Protein AF-0000000078226184 (afdb_homodimer)

pLDDT: mean 89.78, std 10.48, range [44.12, 97.38]

Radius of gyration: 15.41 Å; Cα contacts (8 Å, |Δi|>4): 129; chains: 2; bounding box: 20×52×30 Å

Sequence (132 aa):
MVECKETAQKGQLGDSISVGCDQVPNELQRKACRLTLDDNFNLFFQNFLQQPGTSVEDFCKDMGYCMVECKETAQKGQLGDSISVGCDQVPNELQRKACRLTLDDNFNLFFQNFLQQPGTSVEDFCKDMGYC

Organism: Teladorsagia circumcincta (NCBI:txid45464)

Secondary structure (DSSP, 8-state):
-HHHHHHHHHHHHHHHHHHHHTT-SSHHHHHHHHHHHHHHHHHHHHHHTTSTT-SHHHHHHHHT--/-HHHHHHHHHHHHHHHHHHHHTT-SSHHHHHHHHHHHHHHHHHHHHHHTTSTT-SHHHHHHHHT--

Solvent-accessible surface area (backbone atoms only — not comparable to full-atom values): 7007 Å² total; per-residue (Å²): 116,68,64,59,50,50,52,51,51,48,47,53,54,49,56,26,36,47,53,5,24,68,61,43,86,49,66,63,48,21,51,30,42,45,49,40,46,65,74,43,38,67,63,50,51,54,53,32,40,70,31,78,74,29,32,74,66,45,43,31,48,75,70,61,78,94,116,68,64,58,51,50,51,53,51,49,49,54,53,50,55,26,35,48,54,5,26,68,62,43,86,48,66,62,47,22,53,29,41,45,50,39,46,66,76,43,38,68,62,49,50,55,53,31,39,70,32,78,74,29,33,75,66,47,44,30,49,76,71,61,78,95

Foldseek 3Di:
DLVVLVVVLLVVVLVVVLVVLVPDPDPVSSVVVNVVCVVCVVVVLVVQCPDPQNPSVSSCVVVVVD/DLVVLVVVLLVVVLVVVLVVLVPDPDPVSSVVVNVVCVVCVVVVLVVQCPDPQNPSVSSCVVVVVD

Structure (mmCIF, N/CA/C/O backbone):
data_AF-0000000078226184-model_v1
#
loop_
_entity.id
_entity.type
_entity.pdbx_description
1 polymer 'Saposin B-type domain-containing protein'
#
loop_
_atom_site.group_PDB
_atom_site.id
_atom_site.type_symbol
_atom_site.label_atom_id
_atom_site.label_alt_id
_atom_site.label_comp_id
_atom_site.label_asym_id
_atom_site.label_entity_id
_atom_site.label_seq_id
_atom_site.pdbx_PDB_ins_code
_atom_site.Cartn_x
_atom_site.Cartn_y
_atom_site.Cartn_z
_atom_site.occupancy
_atom_site.B_iso_or_equiv
_atom_site.auth_seq_id
_atom_site.auth_comp_id
_atom_site.auth_asym_id
_atom_site.auth_atom_id
_atom_site.pdbx_PDB_model_num
ATOM 1 N N . MET A 1 1 ? -2.316 -27.531 3.145 1 44.72 1 MET A N 1
ATOM 2 C CA . MET A 1 1 ? -1.197 -27.062 2.336 1 44.72 1 MET A CA 1
ATOM 3 C C . MET A 1 1 ? -1.502 -25.688 1.739 1 44.72 1 MET A C 1
ATOM 5 O O . MET A 1 1 ? -0.586 -24.938 1.402 1 44.72 1 MET A O 1
ATOM 9 N N . VAL A 1 2 ? -2.863 -25.375 1.517 1 55.56 2 VAL A N 1
ATOM 10 C CA . VAL A 1 2 ? -3.396 -24.156 0.933 1 55.56 2 VAL A CA 1
ATOM 11 C C . VAL A 1 2 ? -3.074 -22.969 1.84 1 55.56 2 VAL A C 1
ATOM 13 O O . VAL A 1 2 ? -2.688 -21.891 1.361 1 55.56 2 VAL A O 1
ATOM 16 N N . GLU A 1 3 ? -3.098 -23.234 3.068 1 59.38 3 GLU A N 1
ATOM 17 C CA . GLU A 1 3 ? -2.92 -22.188 4.055 1 59.38 3 GLU A CA 1
ATOM 18 C C . GLU A 1 3 ? -1.489 -21.641 4.039 1 59.38 3 GLU A C 1
ATOM 20 O O . GLU A 1 3 ? -1.271 -20.438 4.109 1 59.38 3 GLU A O 1
ATOM 25 N N . CYS A 1 4 ? -0.627 -22.547 3.879 1 60.81 4 CYS A N 1
ATOM 26 C CA . CYS A 1 4 ? 0.785 -22.188 3.85 1 60.81 4 CYS A CA 1
ATOM 27 C C . CYS A 1 4 ? 1.102 -21.328 2.623 1 60.81 4 CYS A C 1
ATOM 29 O O . CYS A 1 4 ? 1.833 -20.344 2.719 1 60.81 4 CYS A O 1
ATOM 31 N N . LYS A 1 5 ? 0.388 -21.609 1.664 1 78.31 5 LYS A N 1
ATOM 32 C CA . LYS A 1 5 ? 0.634 -20.906 0.411 1 78.31 5 LYS A CA 1
ATOM 33 C C . LYS A 1 5 ? 0.135 -19.469 0.488 1 78.31 5 LYS A C 1
ATOM 35 O O . LYS A 1 5 ? 0.837 -18.531 0.078 1 78.31 5 LYS A O 1
ATOM 40 N N . GLU A 1 6 ? -0.94 -19.391 1.177 1 83.69 6 GLU A N 1
ATOM 41 C CA . GLU A 1 6 ? -1.539 -18.062 1.294 1 83.69 6 GLU A CA 1
ATOM 42 C C . GLU A 1 6 ? -0.701 -17.156 2.191 1 83.69 6 GLU A C 1
ATOM 44 O O . GLU A 1 6 ? -0.56 -15.961 1.917 1 83.69 6 GLU A O 1
ATOM 49 N N . THR A 1 7 ? -0.163 -17.828 3.23 1 87.56 7 THR A N 1
ATOM 50 C CA . THR A 1 7 ? 0.676 -17.047 4.141 1 87.56 7 THR A CA 1
ATOM 51 C C . THR A 1 7 ? 1.917 -16.531 3.422 1 87.56 7 THR A C 1
ATOM 53 O O . THR A 1 7 ? 2.316 -15.383 3.615 1 87.56 7 THR A O 1
ATOM 56 N N . ALA A 1 8 ? 2.531 -17.297 2.664 1 88.69 8 ALA A N 1
ATOM 57 C CA . ALA A 1 8 ? 3.707 -16.891 1.899 1 88.69 8 ALA A CA 1
ATOM 58 C C . ALA A 1 8 ? 3.354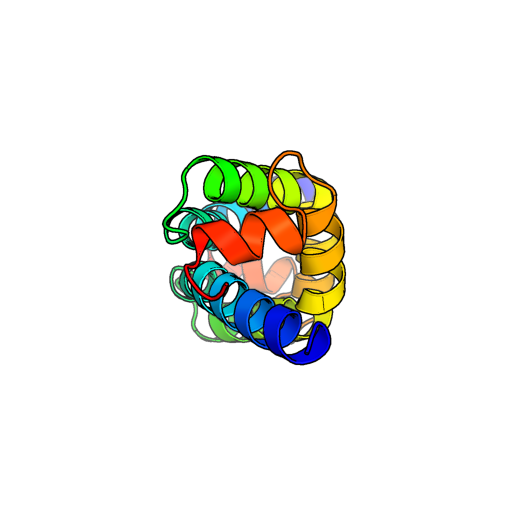 -15.812 0.887 1 88.69 8 ALA A C 1
ATOM 60 O O . ALA A 1 8 ? 4.113 -14.859 0.697 1 88.69 8 ALA A O 1
ATOM 61 N N . GLN A 1 9 ? 2.264 -16.016 0.211 1 91.12 9 GLN A N 1
ATOM 62 C CA . GLN A 1 9 ? 1.793 -15.031 -0.763 1 91.12 9 GLN A CA 1
ATOM 63 C C . GLN A 1 9 ? 1.518 -13.688 -0.099 1 91.12 9 GLN A C 1
ATOM 65 O O . GLN A 1 9 ? 1.914 -12.641 -0.617 1 91.12 9 GLN A O 1
ATOM 70 N N . LYS A 1 10 ? 0.878 -13.75 1.089 1 92.94 10 LYS A N 1
ATOM 71 C CA . LYS A 1 10 ? 0.617 -12.531 1.859 1 92.94 10 LYS A CA 1
ATOM 72 C C . LYS A 1 10 ? 1.919 -11.859 2.277 1 92.94 10 LYS A C 1
ATOM 74 O O . LYS A 1 10 ? 2.039 -10.633 2.207 1 92.94 10 LYS A O 1
ATOM 79 N N . GLY A 1 11 ? 2.801 -12.695 2.682 1 93.12 11 GLY A N 1
ATOM 80 C CA . GLY A 1 11 ? 4.094 -12.156 3.076 1 93.12 11 GLY A CA 1
ATOM 81 C C . GLY A 1 11 ? 4.82 -11.461 1.944 1 93.12 11 GLY A C 1
ATOM 82 O O . GLY A 1 11 ? 5.316 -10.344 2.113 1 93.12 11 GLY A O 1
ATOM 83 N N . GLN A 1 12 ? 4.844 -12.039 0.858 1 91.56 12 GLN A N 1
ATOM 84 C CA . GLN A 1 12 ? 5.559 -11.477 -0.283 1 91.56 12 GLN A CA 1
ATOM 85 C C . GLN A 1 12 ? 4.906 -10.18 -0.756 1 91.56 12 GLN A C 1
ATOM 87 O O . GLN A 1 12 ? 5.59 -9.188 -0.989 1 91.56 12 GLN A O 1
ATOM 92 N N . LEU A 1 13 ? 3.625 -10.211 -1.011 1 94.81 13 LEU A N 1
ATOM 93 C CA . LEU A 1 13 ? 2.924 -9.016 -1.468 1 94.81 13 LEU A CA 1
ATOM 94 C C . LEU A 1 13 ? 3 -7.906 -0.422 1 94.81 13 LEU A C 1
ATOM 96 O O . LEU A 1 13 ? 3.221 -6.742 -0.76 1 94.81 13 LEU A O 1
ATOM 100 N N . GLY A 1 14 ? 2.781 -8.227 0.847 1 96.12 14 GLY A N 1
ATOM 101 C CA . GLY A 1 14 ? 2.879 -7.266 1.938 1 96.12 14 GLY A CA 1
ATOM 102 C C . GLY A 1 14 ? 4.227 -6.574 2.004 1 96.12 14 GLY A C 1
ATOM 103 O O . GLY A 1 14 ? 4.297 -5.352 2.158 1 96.12 14 GLY A O 1
ATOM 104 N N . ASP A 1 15 ? 5.27 -7.402 1.895 1 94.94 15 ASP A N 1
ATOM 105 C CA . ASP A 1 15 ? 6.621 -6.844 1.896 1 94.94 15 ASP A CA 1
ATOM 106 C C . ASP A 1 15 ? 6.809 -5.863 0.742 1 94.94 15 ASP A C 1
ATOM 108 O O . ASP A 1 15 ? 7.395 -4.793 0.92 1 94.94 15 ASP A O 1
ATOM 112 N N . SER A 1 16 ? 6.32 -6.199 -0.397 1 95.5 16 SER A N 1
ATOM 113 C CA . SER A 1 16 ? 6.449 -5.34 -1.57 1 95.5 16 SER A CA 1
ATOM 114 C C . SER A 1 16 ? 5.73 -4.012 -1.365 1 95.5 16 SER A C 1
ATOM 116 O O . SER A 1 16 ? 6.312 -2.945 -1.575 1 95.5 16 SER A O 1
ATOM 118 N N . ILE A 1 17 ? 4.484 -4.055 -0.917 1 96.81 17 ILE A N 1
ATOM 119 C CA . ILE A 1 17 ? 3.688 -2.84 -0.786 1 96.81 17 ILE A CA 1
ATOM 120 C C . ILE A 1 17 ? 4.266 -1.96 0.32 1 96.81 17 ILE A C 1
ATOM 122 O O . ILE A 1 17 ? 4.254 -0.731 0.216 1 96.81 17 ILE A O 1
ATOM 126 N N . SER A 1 18 ? 4.828 -2.57 1.336 1 96.12 18 SER A N 1
ATOM 127 C CA . SER A 1 18 ? 5.375 -1.823 2.465 1 96.12 18 SER A CA 1
ATOM 128 C C . SER A 1 18 ? 6.555 -0.959 2.037 1 96.12 18 SER A C 1
ATOM 130 O O . SER A 1 18 ? 6.855 0.051 2.678 1 96.12 18 SER A O 1
ATOM 132 N N . VAL A 1 19 ? 7.316 -1.312 1.047 1 96.69 19 VAL A N 1
ATOM 133 C CA . VAL A 1 19 ? 8.414 -0.513 0.509 1 96.69 19 VAL A CA 1
ATOM 134 C C . VAL A 1 19 ? 7.887 0.854 0.073 1 96.69 19 VAL A C 1
ATOM 136 O O . VAL A 1 19 ? 8.586 1.863 0.204 1 96.69 19 VAL A O 1
ATOM 139 N N . GLY A 1 20 ? 6.637 0.844 -0.411 1 97.12 20 GLY A N 1
ATOM 140 C CA . GLY A 1 20 ? 6.016 2.105 -0.782 1 97.12 20 GLY A CA 1
ATOM 141 C C . GLY A 1 20 ? 5.883 3.07 0.382 1 97.12 20 GLY A C 1
ATOM 142 O O . GLY A 1 20 ? 6.113 4.27 0.231 1 97.12 20 GLY A O 1
ATOM 143 N N . CYS A 1 21 ? 5.617 2.521 1.478 1 97.38 21 CYS A N 1
ATOM 144 C CA . CYS A 1 21 ? 5.523 3.348 2.678 1 97.38 21 CYS A CA 1
ATOM 145 C C . CYS A 1 21 ? 6.883 3.936 3.041 1 97.38 21 CYS A C 1
ATOM 147 O O . CYS A 1 21 ? 6.961 5.035 3.594 1 97.38 21 CYS A O 1
ATOM 149 N N . ASP A 1 22 ? 7.891 3.295 2.678 1 95.81 22 ASP A N 1
ATOM 150 C CA . ASP A 1 22 ? 9.234 3.746 3.014 1 95.81 22 ASP A CA 1
ATOM 151 C C . ASP A 1 22 ? 9.648 4.934 2.146 1 95.81 22 ASP A C 1
ATOM 153 O O . ASP A 1 22 ? 10.648 5.602 2.432 1 95.81 22 ASP A O 1
ATOM 157 N N . GLN A 1 23 ? 8.852 5.312 1.187 1 93.5 23 GLN A N 1
ATOM 158 C CA . GLN A 1 23 ? 9.109 6.461 0.322 1 93.5 23 GLN A CA 1
ATOM 159 C C . GLN A 1 23 ? 8.492 7.734 0.894 1 93.5 23 GLN A C 1
ATOM 161 O O . GLN A 1 23 ? 8.703 8.828 0.359 1 93.5 23 GLN A O 1
ATOM 166 N N . VAL A 1 24 ? 7.691 7.664 1.936 1 91.38 24 VAL A N 1
ATOM 167 C CA . VAL A 1 24 ? 7.109 8.828 2.59 1 91.38 24 VAL A CA 1
ATOM 168 C C . VAL A 1 24 ? 8.195 9.602 3.338 1 91.38 24 VAL A C 1
ATOM 170 O O . VAL A 1 24 ? 8.922 9.031 4.156 1 91.38 24 VAL A O 1
ATOM 173 N N . PRO A 1 25 ? 8.305 10.906 3.098 1 86.62 25 PRO A N 1
ATOM 174 C CA . PRO A 1 25 ? 9.461 11.633 3.625 1 86.62 25 PRO A CA 1
ATOM 175 C C . PRO A 1 25 ? 9.406 11.812 5.141 1 86.62 25 PRO A C 1
ATOM 177 O O . PRO A 1 25 ? 10.438 11.734 5.812 1 86.62 25 PRO A O 1
ATOM 180 N N . ASN A 1 26 ? 8.344 11.992 5.699 1 91.75 26 ASN A N 1
ATOM 181 C CA . ASN A 1 26 ? 8.195 12.203 7.137 1 91.75 26 ASN A CA 1
ATOM 182 C C . ASN A 1 26 ? 8.141 10.883 7.895 1 91.75 26 ASN A C 1
ATOM 184 O O . ASN A 1 26 ? 7.312 10.023 7.602 1 91.75 26 ASN A O 1
ATOM 188 N N . GLU A 1 27 ? 9.023 10.773 8.883 1 93.31 27 GLU A N 1
ATOM 189 C CA . GLU A 1 27 ? 9.172 9.508 9.594 1 93.31 27 GLU A CA 1
ATOM 190 C C . GLU A 1 27 ? 7.863 9.102 10.266 1 93.31 27 GLU A C 1
ATOM 192 O O . GLU A 1 27 ? 7.488 7.926 10.242 1 93.31 27 GLU A O 1
ATOM 197 N N . LEU A 1 28 ? 7.195 10.008 10.945 1 93.06 28 LEU A N 1
ATOM 198 C CA . LEU A 1 28 ? 5.941 9.68 11.617 1 93.06 28 LEU A CA 1
ATOM 199 C C . LEU A 1 28 ? 4.898 9.188 10.617 1 93.06 28 LEU A C 1
ATOM 201 O O . LEU A 1 28 ? 4.18 8.227 10.891 1 93.06 28 LEU A O 1
ATOM 205 N N . GLN A 1 29 ? 4.855 9.836 9.516 1 92.5 29 GLN A N 1
ATOM 206 C CA . GLN A 1 29 ? 3.904 9.438 8.477 1 92.5 29 GLN A CA 1
ATOM 207 C C . GLN A 1 29 ? 4.289 8.094 7.859 1 92.5 29 GLN A C 1
ATOM 209 O O . GLN A 1 29 ? 3.418 7.305 7.496 1 92.5 29 GLN A O 1
ATOM 214 N N . ARG A 1 30 ? 5.547 7.848 7.727 1 95 30 ARG A N 1
ATOM 215 C CA . ARG A 1 30 ? 6.027 6.555 7.246 1 95 30 ARG A CA 1
ATOM 216 C C . ARG A 1 30 ? 5.566 5.426 8.164 1 95 30 ARG A C 1
ATOM 218 O O . ARG A 1 30 ? 5.09 4.391 7.688 1 95 30 ARG A O 1
ATOM 225 N N . LYS A 1 31 ? 5.754 5.645 9.453 1 96.06 31 LYS A N 1
ATOM 226 C CA . LYS A 1 31 ? 5.316 4.652 10.43 1 96.06 31 LYS A CA 1
ATOM 227 C C . LYS A 1 31 ? 3.801 4.477 10.391 1 96.06 31 LYS A C 1
ATOM 229 O O . LYS A 1 31 ? 3.299 3.354 10.453 1 96.06 31 LYS A O 1
ATOM 234 N N . ALA A 1 32 ? 3.133 5.59 10.281 1 96.62 32 ALA A N 1
ATOM 235 C CA . ALA A 1 32 ? 1.677 5.543 10.195 1 96.62 32 ALA A CA 1
ATOM 236 C C . ALA A 1 32 ? 1.224 4.785 8.953 1 96.62 32 ALA A C 1
ATOM 238 O O . ALA A 1 32 ? 0.242 4.043 8.992 1 96.62 32 ALA A O 1
ATOM 239 N N . CYS A 1 33 ? 1.875 5.012 7.871 1 97.38 33 CYS A N 1
ATOM 240 C CA . CYS A 1 33 ? 1.578 4.301 6.633 1 97.38 33 CYS A CA 1
ATOM 241 C C . CYS A 1 33 ? 1.75 2.799 6.812 1 97.38 33 CYS A C 1
ATOM 243 O O . CYS A 1 33 ? 0.861 2.021 6.457 1 97.38 33 CYS A O 1
ATOM 245 N N . ARG A 1 34 ? 2.836 2.299 7.363 1 96.88 34 ARG A N 1
ATOM 246 C CA . ARG A 1 34 ? 3.096 0.88 7.59 1 96.88 34 ARG A CA 1
ATOM 247 C C . ARG A 1 34 ? 2.055 0.278 8.531 1 96.88 34 ARG A C 1
ATOM 249 O O . ARG A 1 34 ? 1.562 -0.827 8.289 1 96.88 34 ARG A O 1
ATOM 256 N N . LEU A 1 35 ? 1.75 1.076 9.539 1 96.81 35 LEU A N 1
ATOM 257 C CA . LEU A 1 35 ? 0.754 0.596 10.492 1 96.81 35 LEU A CA 1
ATOM 258 C C . LEU A 1 35 ? -0.609 0.449 9.82 1 96.81 35 LEU A C 1
ATOM 260 O O . LEU A 1 35 ? -1.319 -0.531 10.062 1 96.81 35 LEU A O 1
ATOM 264 N N . THR A 1 36 ? -0.981 1.391 9.094 1 97.25 36 THR A N 1
ATOM 265 C CA . THR A 1 36 ? -2.258 1.347 8.383 1 97.25 36 THR A CA 1
ATOM 266 C C . THR A 1 36 ? -2.309 0.157 7.43 1 97.25 36 THR A C 1
ATOM 268 O O . THR A 1 36 ? -3.318 -0.546 7.359 1 97.25 36 THR A O 1
ATOM 271 N N . LEU A 1 37 ? -1.217 -0.016 6.637 1 96.62 37 LEU A N 1
ATOM 272 C CA . LEU A 1 37 ? -1.135 -1.162 5.738 1 96.62 37 LEU A CA 1
ATOM 273 C C . LEU A 1 37 ? -1.271 -2.471 6.512 1 96.62 37 LEU A C 1
ATOM 275 O O . LEU A 1 37 ? -2.055 -3.342 6.129 1 96.62 37 LEU A O 1
ATOM 279 N N . ASP A 1 38 ? -0.553 -2.586 7.633 1 95.12 38 ASP A N 1
ATOM 280 C CA . ASP A 1 38 ? -0.579 -3.803 8.438 1 95.12 38 ASP A CA 1
ATOM 281 C C . ASP A 1 38 ? -1.987 -4.09 8.953 1 95.12 38 ASP A C 1
ATOM 283 O O . ASP A 1 38 ? -2.453 -5.23 8.898 1 95.12 38 ASP A O 1
ATOM 287 N N . ASP A 1 39 ? -2.617 -3.033 9.375 1 95.12 39 ASP A N 1
ATOM 288 C CA . ASP A 1 39 ? -3.939 -3.186 9.977 1 95.12 39 ASP A CA 1
ATOM 289 C C . ASP A 1 39 ? -4.973 -3.59 8.922 1 95.12 39 ASP A C 1
ATOM 291 O O . ASP A 1 39 ? -5.984 -4.219 9.25 1 95.12 39 ASP A O 1
ATOM 295 N N . ASN A 1 40 ? -4.691 -3.264 7.742 1 94.31 40 ASN A N 1
ATOM 296 C CA . ASN A 1 40 ? -5.73 -3.451 6.734 1 94.31 40 ASN A CA 1
ATOM 297 C C . ASN A 1 40 ? -5.258 -4.371 5.613 1 94.31 40 ASN A C 1
ATOM 299 O O . ASN A 1 40 ? -5.898 -4.453 4.562 1 94.31 40 ASN A O 1
ATOM 303 N N . PHE A 1 41 ? -4.211 -5.012 5.77 1 96.69 41 PHE A N 1
ATOM 304 C CA . PHE A 1 41 ? -3.596 -5.762 4.684 1 96.69 41 PHE A CA 1
ATOM 305 C C . PHE A 1 41 ? -4.465 -6.949 4.289 1 96.69 41 PHE A C 1
ATOM 307 O O . PHE A 1 41 ? -4.52 -7.32 3.113 1 96.69 41 PHE A O 1
ATOM 314 N N . ASN A 1 42 ? -5.082 -7.582 5.203 1 95.25 42 ASN A N 1
ATOM 315 C CA . ASN A 1 42 ? -5.914 -8.734 4.875 1 95.25 42 ASN A CA 1
ATOM 316 C C . ASN A 1 42 ? -7.02 -8.367 3.887 1 95.25 42 ASN A C 1
ATOM 318 O O . ASN A 1 42 ? -7.281 -9.102 2.939 1 95.25 42 ASN A O 1
ATOM 322 N N . LEU A 1 43 ? -7.668 -7.293 4.191 1 95.44 43 LEU A N 1
ATOM 323 C CA . LEU A 1 43 ? -8.695 -6.82 3.273 1 95.44 43 LEU A CA 1
ATOM 324 C C . LEU A 1 43 ? -8.094 -6.48 1.912 1 95.44 43 LEU A C 1
ATOM 326 O O . LEU A 1 43 ? -8.664 -6.824 0.875 1 95.44 43 LEU A O 1
ATOM 330 N N . PHE A 1 44 ? -7.012 -5.887 1.915 1 96.75 44 PHE A N 1
ATOM 331 C CA . PHE A 1 44 ? -6.324 -5.562 0.67 1 96.75 44 PHE A CA 1
ATOM 332 C C . PHE A 1 44 ? -6.02 -6.828 -0.125 1 96.75 44 PHE A C 1
ATOM 334 O O . PHE A 1 44 ? -6.266 -6.883 -1.331 1 96.75 44 PHE A O 1
ATOM 341 N N . PHE A 1 45 ? -5.469 -7.785 0.531 1 96.62 45 PHE A N 1
ATOM 342 C CA . PHE A 1 45 ? -5.062 -9.023 -0.118 1 96.62 45 PHE A CA 1
ATOM 343 C C . PHE A 1 45 ? -6.262 -9.734 -0.732 1 96.62 45 PHE A C 1
ATOM 345 O O . PHE A 1 45 ? -6.18 -10.25 -1.847 1 96.62 45 PHE A O 1
ATOM 352 N N . GLN A 1 46 ? -7.312 -9.711 -0.003 1 94.88 46 GLN A N 1
ATOM 353 C CA . GLN A 1 46 ? -8.531 -10.328 -0.52 1 94.88 46 GLN A CA 1
ATOM 354 C C . GLN A 1 46 ? -9.008 -9.625 -1.786 1 94.88 46 GLN A C 1
ATOM 356 O O . GLN A 1 46 ? -9.438 -10.281 -2.742 1 94.88 46 GLN A O 1
ATOM 361 N N . ASN A 1 47 ? -8.977 -8.328 -1.76 1 95.69 47 ASN A N 1
ATOM 362 C CA . ASN A 1 47 ? -9.352 -7.586 -2.957 1 95.69 47 ASN A CA 1
ATOM 363 C C . ASN A 1 47 ? -8.383 -7.852 -4.109 1 95.69 47 ASN A C 1
ATOM 365 O O . ASN A 1 47 ? -8.797 -7.926 -5.266 1 95.69 47 ASN A O 1
ATOM 369 N N . PHE A 1 48 ? -7.199 -7.969 -3.777 1 96.81 48 PHE A N 1
ATOM 370 C CA . PHE A 1 48 ? -6.172 -8.289 -4.758 1 96.81 48 PHE A CA 1
ATOM 371 C C . PHE A 1 48 ? -6.461 -9.633 -5.426 1 96.81 48 PHE A C 1
ATOM 373 O O . PHE A 1 48 ? -6.324 -9.766 -6.645 1 96.81 48 PHE A O 1
ATOM 380 N N . LEU A 1 49 ? -6.848 -10.609 -4.703 1 94.19 49 LEU A N 1
ATOM 381 C CA . LEU A 1 49 ? -7.082 -11.953 -5.219 1 94.19 49 LEU A CA 1
ATOM 382 C C . LEU A 1 49 ? -8.32 -11.984 -6.109 1 94.19 49 LEU A C 1
ATOM 384 O O . LEU A 1 49 ? -8.562 -12.977 -6.805 1 94.19 49 LEU A O 1
ATOM 388 N N . GLN A 1 50 ? -9.055 -10.875 -6.129 1 94.25 50 GLN A N 1
ATOM 389 C CA . GLN A 1 50 ? -10.219 -10.797 -7 1 94.25 50 GLN A CA 1
ATOM 390 C C . GLN A 1 50 ? -9.852 -10.219 -8.367 1 94.25 50 GLN A C 1
ATOM 392 O O . GLN A 1 50 ? -10.672 -10.219 -9.289 1 94.25 50 GLN A O 1
ATOM 397 N N . GLN A 1 51 ? -8.711 -9.82 -8.461 1 94.38 51 GLN A N 1
ATOM 398 C CA . GLN A 1 51 ? -8.242 -9.289 -9.742 1 94.38 51 GLN A CA 1
ATOM 399 C C . GLN A 1 51 ? -7.824 -10.414 -10.68 1 94.38 51 GLN A C 1
ATOM 401 O O . GLN A 1 51 ? -7.422 -11.492 -10.227 1 94.38 51 GLN A O 1
ATOM 406 N N . PRO A 1 52 ? -7.914 -10.227 -12.008 1 90.62 52 PRO A N 1
ATOM 407 C CA . PRO A 1 52 ? -7.52 -11.266 -12.953 1 90.62 52 PRO A CA 1
ATOM 408 C C . PRO A 1 52 ? -6.066 -11.703 -12.781 1 90.62 52 PRO A C 1
ATOM 410 O O . PRO A 1 52 ? -5.184 -10.867 -12.586 1 90.62 52 PRO A O 1
ATOM 413 N N . GLY A 1 53 ? -5.836 -13 -12.742 1 90.62 53 GLY A N 1
ATOM 414 C CA . GLY A 1 53 ? -4.492 -13.547 -12.734 1 90.62 53 GLY A CA 1
ATOM 415 C C . GLY A 1 53 ? -3.842 -13.531 -11.367 1 90.62 53 GLY A C 1
ATOM 416 O O . GLY A 1 53 ? -2.625 -13.695 -11.25 1 90.62 53 GLY A O 1
ATOM 417 N N . THR A 1 54 ? -4.703 -13.359 -10.359 1 93.19 54 THR A N 1
ATOM 418 C CA . THR A 1 54 ? -4.09 -13.234 -9.039 1 93.19 54 THR A CA 1
ATOM 419 C C . THR A 1 54 ? -4.688 -14.25 -8.07 1 93.19 54 THR A C 1
ATOM 421 O O . THR A 1 54 ? -4.492 -14.141 -6.855 1 93.19 54 THR A O 1
ATOM 424 N N . SER A 1 55 ? -5.453 -15.203 -8.609 1 89.94 55 SER A N 1
ATOM 425 C CA . SER A 1 55 ? -6.004 -16.203 -7.703 1 89.94 55 SER A CA 1
ATOM 426 C C . SER A 1 55 ? -4.906 -16.859 -6.871 1 89.94 55 SER A C 1
ATOM 428 O O . SER A 1 55 ? -3.725 -16.781 -7.215 1 89.94 55 SER A O 1
ATOM 430 N N . VAL A 1 56 ? -5.32 -17.469 -5.773 1 87.31 56 VAL A N 1
ATOM 431 C CA . VAL A 1 56 ? -4.367 -18.141 -4.906 1 87.31 56 VAL A CA 1
ATOM 432 C C . VAL A 1 56 ? -3.51 -19.109 -5.73 1 87.31 56 VAL A C 1
ATOM 434 O O . VAL A 1 56 ? -2.297 -19.203 -5.52 1 87.31 56 VAL A O 1
ATOM 437 N N . GLU A 1 57 ? -4.133 -19.75 -6.652 1 88.19 57 GLU A N 1
ATOM 438 C CA . GLU A 1 57 ? -3.416 -20.719 -7.488 1 88.19 57 GLU A CA 1
ATOM 439 C C . GLU A 1 57 ? -2.477 -20 -8.461 1 88.19 57 GLU A C 1
ATOM 441 O O . GLU A 1 57 ? -1.335 -20.422 -8.648 1 88.19 57 GLU A O 1
ATOM 446 N N . ASP A 1 58 ? -2.996 -18.984 -9.109 1 89.25 58 ASP A N 1
ATOM 447 C CA . ASP A 1 58 ? -2.166 -18.219 -10.039 1 89.25 58 ASP A CA 1
ATOM 448 C C . ASP A 1 58 ? -0.963 -17.609 -9.32 1 89.25 58 ASP A C 1
ATOM 450 O O . ASP A 1 58 ? 0.165 -17.688 -9.812 1 89.25 58 ASP A O 1
ATOM 454 N N . PHE A 1 59 ? -1.246 -17.016 -8.242 1 88.88 59 PHE A N 1
ATOM 455 C CA . PHE A 1 59 ? -0.196 -16.359 -7.469 1 88.88 59 PHE A CA 1
ATOM 456 C C . PHE A 1 59 ? 0.848 -17.375 -7.02 1 88.88 59 PHE A C 1
ATOM 458 O O . PHE A 1 59 ? 2.049 -17.109 -7.059 1 88.88 59 PHE A O 1
ATOM 465 N N . CYS A 1 60 ? 0.377 -18.484 -6.664 1 86.44 60 CYS A N 1
ATOM 466 C CA . CYS A 1 60 ? 1.253 -19.578 -6.242 1 86.44 60 CYS A CA 1
ATOM 467 C C . CYS A 1 60 ? 2.188 -19.984 -7.371 1 86.44 60 CYS A C 1
ATOM 469 O O . CYS A 1 60 ? 3.393 -20.141 -7.16 1 86.44 60 CYS A O 1
ATOM 471 N N . LYS A 1 61 ? 1.734 -20.281 -8.5 1 86.62 61 LYS A N 1
ATOM 472 C CA . LYS A 1 61 ? 2.525 -20.656 -9.664 1 86.62 61 LYS A CA 1
ATOM 473 C C . LYS A 1 61 ? 3.559 -19.594 -10 1 86.62 61 LYS A C 1
ATOM 475 O O . LYS A 1 61 ? 4.727 -19.906 -10.242 1 86.62 61 LYS A O 1
ATOM 480 N N . ASP A 1 62 ? 3.152 -18.406 -9.984 1 85.38 62 ASP A N 1
ATOM 481 C CA . ASP A 1 62 ? 4.016 -17.297 -10.383 1 85.38 62 ASP A CA 1
ATOM 482 C C . ASP A 1 62 ? 5.16 -17.109 -9.391 1 85.38 62 ASP A C 1
ATOM 484 O O . ASP A 1 62 ? 6.25 -16.672 -9.766 1 85.38 62 ASP A O 1
ATOM 488 N N . MET A 1 63 ? 4.914 -17.359 -8.125 1 81.19 63 MET A N 1
ATOM 489 C CA . MET A 1 63 ? 5.926 -17.188 -7.082 1 81.19 63 MET A CA 1
ATOM 490 C C . MET A 1 63 ? 6.855 -18.391 -7.023 1 81.19 63 MET A C 1
ATOM 492 O O . MET A 1 63 ? 7.918 -18.344 -6.402 1 81.19 63 MET A O 1
ATOM 496 N N . GLY A 1 64 ? 6.469 -19.406 -7.688 1 77.69 64 GLY A N 1
ATOM 497 C CA . GLY A 1 64 ? 7.27 -20.625 -7.672 1 77.69 64 GLY A CA 1
ATOM 498 C C . GLY A 1 64 ? 7.094 -21.438 -6.402 1 77.69 64 GLY A C 1
ATOM 499 O O . GLY A 1 64 ? 8.023 -22.125 -5.969 1 77.69 64 GLY A O 1
ATOM 500 N N . TYR A 1 65 ? 6.086 -21.188 -5.695 1 74.38 65 TYR A N 1
ATOM 501 C CA . TYR A 1 65 ? 5.875 -21.906 -4.445 1 74.38 65 TYR A CA 1
ATOM 502 C C . TYR A 1 65 ? 5.113 -23.203 -4.688 1 74.38 65 TYR A C 1
ATOM 504 O O . TYR A 1 65 ? 4.918 -24 -3.762 1 74.38 65 TYR A O 1
ATOM 512 N N . CYS A 1 66 ? 4.625 -23.328 -5.918 1 75.75 66 CYS A N 1
ATOM 513 C CA . CYS A 1 66 ? 3.982 -24.578 -6.297 1 75.75 66 CYS A CA 1
ATOM 514 C C . CYS A 1 66 ? 4.328 -24.953 -7.734 1 75.75 66 CYS A C 1
ATOM 516 O O . CYS A 1 66 ? 4.762 -24.109 -8.516 1 75.75 66 CYS A O 1
ATOM 518 N N . MET B 1 1 ? -10.688 25.312 0.313 1 44.12 1 MET B N 1
ATOM 519 C CA . MET B 1 1 ? -9.227 25.234 0.338 1 44.12 1 MET B CA 1
ATOM 520 C C . MET B 1 1 ? -8.766 23.891 0.903 1 44.12 1 MET B C 1
ATOM 522 O O . MET B 1 1 ? -7.691 23.406 0.548 1 44.12 1 MET B O 1
ATOM 526 N N . VAL B 1 2 ? -9.617 23.281 1.874 1 54.66 2 VAL B N 1
ATOM 527 C CA . VAL B 1 2 ? -9.383 22.016 2.557 1 54.66 2 VAL B CA 1
ATOM 528 C C . VAL B 1 2 ? -9.352 20.891 1.538 1 54.66 2 VAL B C 1
ATOM 530 O O . VAL B 1 2 ? -8.5 20 1.617 1 54.66 2 VAL B O 1
ATOM 533 N N . GLU B 1 3 ? -10.141 21.047 0.5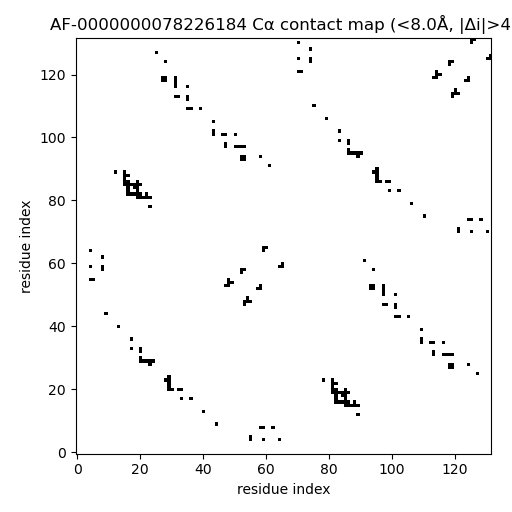59 1 58.44 3 GLU B N 1
ATOM 534 C CA . GLU B 1 3 ? -10.305 20 -0.438 1 58.44 3 GLU B CA 1
ATOM 535 C C . GLU B 1 3 ? -9.047 19.844 -1.286 1 58.44 3 GLU B C 1
ATOM 537 O O . GLU B 1 3 ? -8.617 18.719 -1.563 1 58.44 3 GLU B O 1
ATOM 542 N N . CYS B 1 4 ? -8.508 20.922 -1.587 1 61.25 4 CYS B N 1
ATOM 543 C CA . CYS B 1 4 ? -7.297 20.922 -2.4 1 61.25 4 CYS B CA 1
ATOM 544 C C . CYS B 1 4 ? -6.137 20.281 -1.646 1 61.25 4 CYS B C 1
ATOM 546 O O . CYS B 1 4 ? -5.379 19.5 -2.215 1 61.25 4 CYS B O 1
ATOM 548 N N . LYS B 1 5 ? -6.18 20.453 -0.403 1 78.44 5 LYS B N 1
ATOM 549 C CA . LYS B 1 5 ? -5.09 19.938 0.42 1 78.44 5 LYS B CA 1
ATOM 550 C C . LYS B 1 5 ? -5.16 18.422 0.543 1 78.44 5 LYS B C 1
ATOM 552 O O . LYS B 1 5 ? -4.145 17.734 0.408 1 78.44 5 LYS B O 1
ATOM 557 N N . GLU B 1 6 ? -6.375 18.047 0.592 1 84.25 6 GLU B N 1
ATOM 558 C CA . GLU B 1 6 ? -6.578 16.609 0.744 1 84.25 6 GLU B CA 1
ATOM 559 C C . GLU B 1 6 ? -6.215 15.859 -0.536 1 84.25 6 GLU B C 1
ATOM 561 O O . GLU B 1 6 ? -5.645 14.766 -0.483 1 84.25 6 GLU B O 1
ATOM 566 N N . THR B 1 7 ? -6.566 16.547 -1.641 1 87.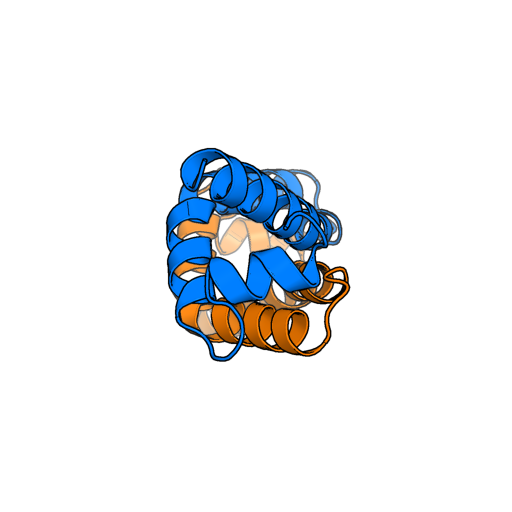88 7 THR B N 1
ATOM 567 C CA . THR B 1 7 ? -6.242 15.93 -2.924 1 87.88 7 THR B CA 1
ATOM 568 C C . THR B 1 7 ? -4.73 15.797 -3.092 1 87.88 7 THR B C 1
ATOM 570 O O . THR B 1 7 ? -4.242 14.773 -3.572 1 87.88 7 THR B O 1
ATOM 573 N N . ALA B 1 8 ? -4.004 16.766 -2.77 1 88.94 8 ALA B N 1
ATOM 574 C CA . ALA B 1 8 ? -2.547 16.734 -2.855 1 88.94 8 ALA B CA 1
ATOM 575 C C . ALA B 1 8 ? -1.967 15.68 -1.916 1 88.94 8 ALA B C 1
ATOM 577 O O . ALA B 1 8 ? -1.026 14.969 -2.275 1 88.94 8 ALA B O 1
ATOM 578 N N . GLN B 1 9 ? -2.479 15.648 -0.718 1 91.38 9 GLN B N 1
ATOM 579 C CA . GLN B 1 9 ? -2.035 14.664 0.265 1 91.38 9 GLN B CA 1
ATOM 580 C C . GLN B 1 9 ? -2.293 13.242 -0.224 1 91.38 9 GLN B C 1
ATOM 582 O O . GLN B 1 9 ? -1.422 12.383 -0.119 1 91.38 9 GLN B O 1
ATOM 587 N N . LYS B 1 10 ? -3.494 13.039 -0.809 1 93.19 10 LYS B N 1
ATOM 588 C CA . LYS B 1 10 ? -3.838 11.742 -1.38 1 93.19 10 LYS B CA 1
ATOM 589 C C . LYS B 1 10 ? -2.898 11.375 -2.527 1 93.19 10 LYS B C 1
ATOM 591 O O . LYS B 1 10 ? -2.457 10.234 -2.637 1 93.19 10 LYS B O 1
ATOM 596 N N . GLY B 1 11 ? -2.67 12.375 -3.305 1 93.12 11 GLY B N 1
ATOM 597 C CA . GLY B 1 11 ? -1.762 12.148 -4.418 1 93.12 11 GLY B CA 1
ATOM 598 C C . GLY B 1 11 ? -0.366 11.75 -3.977 1 93.12 11 GLY B C 1
ATOM 599 O O . GLY B 1 11 ? 0.202 10.781 -4.488 1 93.12 11 GLY B O 1
ATOM 600 N N . GLN B 1 12 ? 0.149 12.406 -3.055 1 91.69 12 GLN B N 1
ATOM 601 C CA . GLN B 1 12 ? 1.504 12.133 -2.588 1 91.69 12 GLN B CA 1
ATOM 602 C C . GLN B 1 12 ? 1.595 10.766 -1.926 1 91.69 12 GLN B C 1
ATOM 604 O O . GLN B 1 12 ? 2.512 9.992 -2.211 1 91.69 12 GLN B O 1
ATOM 609 N N . LEU B 1 13 ? 0.741 10.492 -0.983 1 94.88 13 LEU B N 1
ATOM 610 C CA . LEU B 1 13 ? 0.76 9.203 -0.299 1 94.88 13 LEU B CA 1
ATOM 611 C C . LEU B 1 13 ? 0.489 8.062 -1.276 1 94.88 13 LEU B C 1
ATOM 613 O O . LEU B 1 13 ? 1.149 7.027 -1.224 1 94.88 13 LEU B O 1
ATOM 617 N N . GLY B 1 14 ? -0.501 8.211 -2.152 1 96.19 14 GLY B N 1
ATOM 618 C CA . GLY B 1 14 ? -0.82 7.219 -3.166 1 96.19 14 GLY B CA 1
ATOM 619 C C . GLY B 1 14 ? 0.359 6.875 -4.059 1 96.19 14 GLY B C 1
ATOM 620 O O . GLY B 1 14 ? 0.625 5.703 -4.32 1 96.19 14 GLY B O 1
ATOM 621 N N . ASP B 1 15 ? 1.027 7.953 -4.512 1 95 15 ASP B N 1
ATOM 622 C CA . ASP B 1 15 ? 2.209 7.754 -5.344 1 95 15 ASP B CA 1
ATOM 623 C C . ASP B 1 15 ? 3.271 6.945 -4.602 1 95 15 ASP B C 1
ATOM 625 O O . ASP B 1 15 ? 3.883 6.039 -5.172 1 95 15 ASP B O 1
ATOM 629 N N . SER B 1 16 ? 3.488 7.23 -3.367 1 95.62 16 SER B N 1
ATOM 630 C CA . SER B 1 16 ? 4.484 6.527 -2.564 1 95.62 16 SER B CA 1
ATOM 631 C C . SER B 1 16 ? 4.137 5.051 -2.416 1 95.62 16 SER B C 1
ATOM 633 O O . SER B 1 16 ? 4.977 4.184 -2.666 1 95.62 16 SER B O 1
ATOM 635 N N . ILE B 1 17 ? 2.898 4.75 -2.057 1 96.94 17 ILE B N 1
ATOM 636 C CA . ILE B 1 17 ? 2.504 3.369 -1.8 1 96.94 17 ILE B CA 1
ATOM 637 C C . ILE B 1 17 ? 2.533 2.574 -3.104 1 96.94 17 ILE B C 1
ATOM 639 O O . ILE B 1 17 ? 2.893 1.395 -3.109 1 96.94 17 ILE B O 1
ATOM 643 N N . SER B 1 18 ? 2.215 3.225 -4.203 1 96.19 18 SER B N 1
ATOM 644 C CA . SER B 1 18 ? 2.166 2.547 -5.492 1 96.19 18 SER B CA 1
ATOM 645 C C . SER B 1 18 ? 3.543 2.039 -5.906 1 96.19 18 SER B C 1
ATOM 647 O O . SER B 1 18 ? 3.654 1.087 -6.68 1 96.19 18 SER B O 1
ATOM 649 N N . VAL B 1 19 ? 4.621 2.66 -5.512 1 96.75 19 VAL B N 1
ATOM 650 C CA . VAL B 1 19 ? 5.98 2.201 -5.781 1 96.75 19 VAL B CA 1
ATOM 651 C C . VAL B 1 19 ? 6.168 0.789 -5.234 1 96.75 19 VAL B C 1
ATOM 653 O O . VAL B 1 19 ? 6.883 -0.024 -5.828 1 96.75 19 VAL B O 1
ATOM 656 N N . GLY B 1 20 ? 5.48 0.515 -4.117 1 97.12 20 GLY B N 1
ATOM 657 C CA . GLY B 1 20 ? 5.527 -0.827 -3.557 1 97.12 20 GLY B CA 1
ATOM 658 C C . GLY B 1 20 ? 4.988 -1.886 -4.5 1 97.12 20 GLY B C 1
ATOM 659 O O . GLY B 1 20 ? 5.555 -2.975 -4.609 1 97.12 20 GLY B O 1
ATOM 660 N N . CYS B 1 21 ? 4.008 -1.513 -5.191 1 97.38 21 CYS B N 1
ATOM 661 C CA . CYS B 1 21 ? 3.4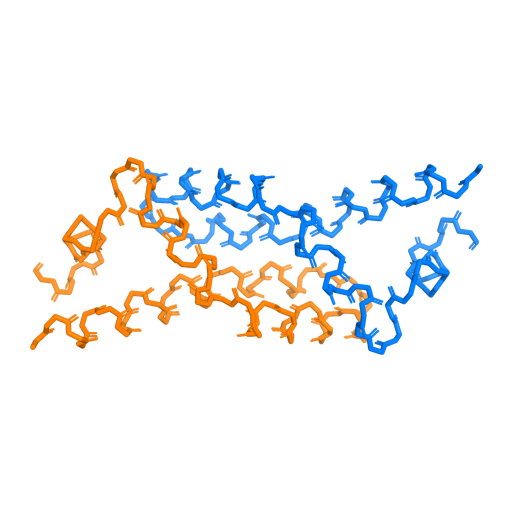45 -2.43 -6.176 1 97.38 21 CYS B CA 1
ATOM 662 C C . CYS B 1 21 ? 4.434 -2.693 -7.305 1 97.38 21 CYS B C 1
ATOM 664 O O . CYS B 1 21 ? 4.445 -3.779 -7.887 1 97.38 21 CYS B O 1
ATOM 666 N N . ASP B 1 22 ? 5.262 -1.785 -7.543 1 95.88 22 ASP B N 1
ATOM 667 C CA . ASP B 1 22 ? 6.227 -1.917 -8.633 1 95.88 22 ASP B CA 1
ATOM 668 C C . ASP B 1 22 ? 7.34 -2.896 -8.266 1 95.88 22 ASP B C 1
ATOM 670 O O . ASP B 1 22 ? 8.109 -3.32 -9.133 1 95.88 22 ASP B O 1
ATOM 674 N N . GLN B 1 23 ? 7.402 -3.387 -7.039 1 93.38 23 GLN B N 1
ATOM 675 C CA . GLN B 1 23 ? 8.391 -4.359 -6.586 1 93.38 23 GLN B CA 1
ATOM 676 C C . GLN B 1 23 ? 7.891 -5.789 -6.805 1 93.38 23 GLN B C 1
ATOM 678 O O . GLN B 1 23 ? 8.633 -6.75 -6.586 1 93.38 23 GLN B O 1
ATOM 683 N N . VAL B 1 24 ? 6.641 -6.023 -7.184 1 91.38 24 VAL B N 1
ATOM 684 C CA . VAL B 1 24 ? 6.098 -7.344 -7.477 1 91.38 24 VAL B CA 1
ATOM 685 C C . VAL B 1 24 ? 6.699 -7.875 -8.773 1 91.38 24 VAL B C 1
ATOM 687 O O . VAL B 1 24 ? 6.652 -7.203 -9.812 1 91.38 24 VAL B O 1
ATOM 690 N N . PRO B 1 25 ? 7.242 -9.07 -8.758 1 86.94 25 PRO B N 1
ATOM 691 C CA . PRO B 1 25 ? 8.016 -9.523 -9.914 1 86.94 25 PRO B CA 1
ATOM 692 C C . PRO B 1 25 ? 7.133 -9.836 -11.125 1 86.94 25 PRO B C 1
ATOM 694 O O . PRO B 1 25 ? 7.531 -9.57 -12.266 1 86.94 25 PRO B O 1
ATOM 697 N N . ASN B 1 26 ? 6.023 -10.32 -10.984 1 92 26 ASN B N 1
ATOM 698 C CA . ASN B 1 26 ? 5.125 -10.672 -12.078 1 92 26 ASN B CA 1
ATOM 699 C C . ASN B 1 26 ? 4.316 -9.469 -12.555 1 92 26 ASN B C 1
ATOM 701 O O . ASN B 1 26 ? 3.629 -8.828 -11.758 1 92 26 ASN B O 1
ATOM 705 N N . GLU B 1 27 ? 4.398 -9.219 -13.859 1 93.44 27 GLU B N 1
ATOM 706 C CA . GLU B 1 27 ? 3.781 -8.023 -14.414 1 93.44 27 GLU B CA 1
ATOM 707 C C . GLU B 1 27 ? 2.273 -8.008 -14.164 1 93.44 27 GLU B C 1
ATOM 709 O O . GLU B 1 27 ? 1.703 -6.973 -13.828 1 93.44 27 GLU B O 1
ATOM 714 N N . LEU B 1 28 ? 1.592 -9.094 -14.406 1 93.25 28 LEU B N 1
ATOM 715 C CA . LEU B 1 28 ? 0.149 -9.148 -14.203 1 93.25 28 LEU B CA 1
ATOM 716 C C . LEU B 1 28 ? -0.203 -8.859 -12.742 1 93.25 28 LEU B C 1
ATOM 718 O O . LEU B 1 28 ? -1.159 -8.133 -12.469 1 93.25 28 LEU B O 1
ATOM 722 N N . GLN B 1 29 ? 0.553 -9.398 -11.875 1 92.62 29 GLN B N 1
ATOM 723 C CA . GLN B 1 29 ? 0.316 -9.172 -10.453 1 92.62 29 GLN B CA 1
ATOM 724 C C . GLN B 1 29 ? 0.642 -7.738 -10.062 1 92.62 29 GLN B C 1
ATOM 726 O O . GLN B 1 29 ? -0.02 -7.16 -9.195 1 92.62 29 GLN B O 1
ATOM 731 N N . ARG B 1 30 ? 1.649 -7.168 -10.664 1 95.06 30 ARG B N 1
ATOM 732 C CA . ARG B 1 30 ? 1.981 -5.762 -10.438 1 95.06 30 ARG B CA 1
ATOM 733 C C . ARG B 1 30 ? 0.815 -4.855 -10.82 1 95.06 30 ARG B C 1
ATOM 735 O O . ARG B 1 30 ? 0.462 -3.941 -10.078 1 95.06 30 ARG B O 1
ATOM 742 N N . LYS B 1 31 ? 0.268 -5.121 -11.984 1 96.12 31 LYS B N 1
ATOM 743 C CA . LYS B 1 31 ? -0.883 -4.348 -12.438 1 96.12 31 LYS B CA 1
ATOM 744 C C . LYS B 1 31 ? -2.082 -4.551 -11.516 1 96.12 31 LYS B C 1
ATOM 746 O O . LYS B 1 31 ? -2.787 -3.596 -11.188 1 96.12 31 LYS B O 1
ATOM 751 N N . ALA B 1 32 ? -2.258 -5.781 -11.148 1 96.69 32 ALA B N 1
ATOM 752 C CA . ALA B 1 32 ? -3.355 -6.086 -10.234 1 96.69 32 ALA B CA 1
ATOM 753 C C . ALA B 1 32 ? -3.174 -5.375 -8.898 1 96.69 32 ALA B C 1
ATOM 755 O O . ALA B 1 32 ? -4.145 -4.902 -8.305 1 96.69 32 ALA B O 1
ATOM 756 N N . CYS B 1 33 ? -1.99 -5.348 -8.414 1 97.38 33 CYS B N 1
ATOM 757 C CA . CYS B 1 33 ? -1.679 -4.637 -7.176 1 97.38 33 CYS B CA 1
ATOM 758 C C . CYS B 1 33 ? -2.018 -3.154 -7.297 1 97.38 33 CYS B C 1
ATOM 760 O O . CYS B 1 33 ? -2.695 -2.596 -6.434 1 97.38 33 CYS B O 1
ATOM 762 N N . ARG B 1 34 ? -1.61 -2.443 -8.328 1 96.88 34 ARG B N 1
ATOM 763 C CA . ARG B 1 34 ? -1.893 -1.029 -8.555 1 96.88 34 ARG B CA 1
ATOM 764 C C . ARG B 1 34 ? -3.393 -0.781 -8.664 1 96.88 34 ARG B C 1
ATOM 766 O O . ARG B 1 34 ? -3.912 0.182 -8.094 1 96.88 34 ARG B O 1
ATOM 773 N N . LEU B 1 35 ? -4.027 -1.713 -9.367 1 96.81 35 LEU B N 1
ATOM 774 C CA . LEU B 1 35 ? -5.469 -1.573 -9.523 1 96.81 35 LEU B CA 1
ATOM 775 C C . LEU B 1 35 ? -6.18 -1.716 -8.188 1 96.81 35 LEU B C 1
ATOM 777 O O . LEU B 1 35 ? -7.109 -0.963 -7.887 1 96.81 35 LEU B O 1
ATOM 781 N N . THR B 1 36 ? -5.801 -2.646 -7.449 1 97.25 36 THR B N 1
ATOM 782 C CA . THR B 1 36 ? -6.398 -2.863 -6.133 1 97.25 36 THR B CA 1
ATOM 783 C C . THR B 1 36 ? -6.18 -1.651 -5.234 1 97.25 36 THR B C 1
ATOM 785 O O . THR B 1 36 ? -7.098 -1.217 -4.535 1 97.25 36 THR B O 1
ATOM 788 N N . LEU B 1 37 ? -4.914 -1.155 -5.215 1 96.62 37 LEU B N 1
ATOM 789 C CA . LEU B 1 37 ? -4.613 0.044 -4.441 1 96.62 37 LEU B CA 1
ATOM 790 C C . LEU B 1 37 ? -5.488 1.211 -4.883 1 96.62 37 LEU B C 1
ATOM 792 O O . LEU B 1 37 ? -6.098 1.887 -4.051 1 96.62 37 LEU B O 1
ATOM 796 N N 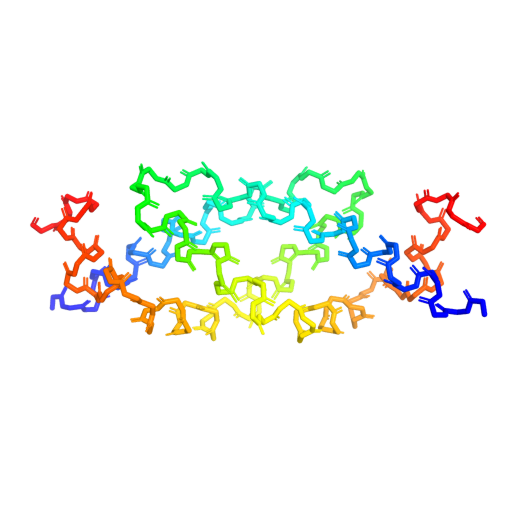. ASP B 1 38 ? -5.617 1.409 -6.195 1 95.19 38 ASP B N 1
ATOM 797 C CA . ASP B 1 38 ? -6.402 2.514 -6.738 1 95.19 38 ASP B CA 1
ATOM 798 C C . ASP B 1 38 ? -7.867 2.4 -6.324 1 95.19 38 ASP B C 1
ATOM 800 O O . ASP B 1 38 ? -8.484 3.393 -5.93 1 95.19 38 ASP B O 1
ATOM 804 N N . ASP B 1 39 ? -8.336 1.204 -6.383 1 95.06 39 ASP B N 1
ATOM 805 C CA . ASP B 1 39 ? -9.75 0.978 -6.094 1 95.06 39 ASP B CA 1
ATOM 806 C C . ASP B 1 39 ? -10.047 1.196 -4.613 1 95.06 39 ASP B C 1
ATOM 808 O O . ASP B 1 39 ? -11.18 1.532 -4.246 1 95.06 39 ASP B O 1
ATOM 812 N N . ASN B 1 40 ? -9.047 1.037 -3.84 1 94.31 40 ASN B N 1
ATOM 813 C CA . ASN B 1 40 ? -9.32 1.043 -2.406 1 94.31 40 ASN B CA 1
ATOM 814 C C . ASN B 1 40 ? -8.539 2.141 -1.691 1 94.31 40 ASN B C 1
ATOM 816 O O . ASN B 1 40 ? -8.445 2.146 -0.462 1 94.31 40 ASN B O 1
ATOM 820 N N . PHE B 1 41 ? -7.977 3.004 -2.363 1 96.75 41 PHE B N 1
ATOM 821 C CA . PHE B 1 41 ? -7.055 3.971 -1.772 1 96.75 41 PHE B CA 1
ATOM 822 C C . PHE B 1 41 ? -7.797 4.934 -0.853 1 96.75 41 PHE B C 1
ATOM 824 O O . PHE B 1 41 ? -7.258 5.367 0.167 1 96.75 41 PHE B O 1
ATOM 831 N N . ASN B 1 42 ? -8.969 5.32 -1.189 1 95.38 42 ASN B N 1
ATOM 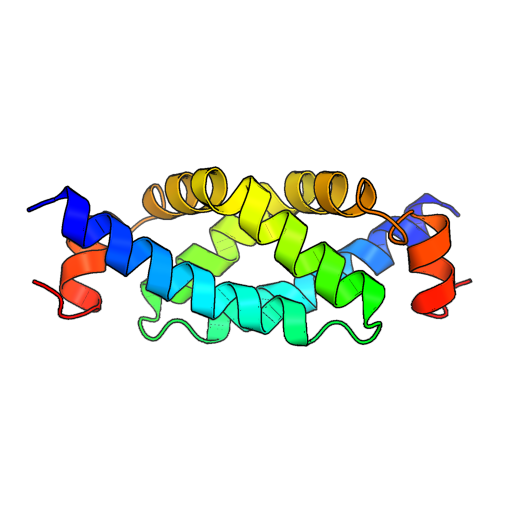832 C CA . ASN B 1 42 ? -9.719 6.254 -0.351 1 95.38 42 ASN B CA 1
ATOM 833 C C . ASN B 1 42 ? -9.922 5.703 1.059 1 95.38 42 ASN B C 1
ATOM 835 O O . ASN B 1 42 ? -9.766 6.43 2.041 1 95.38 42 ASN B O 1
ATOM 839 N N . LEU B 1 43 ? -10.328 4.488 1.099 1 95.5 43 LEU B N 1
ATOM 840 C CA . LEU B 1 43 ? -10.484 3.852 2.402 1 95.5 43 LEU B CA 1
ATOM 841 C C . LEU B 1 43 ? -9.148 3.777 3.133 1 95.5 43 LEU B C 1
ATOM 843 O O . LEU B 1 43 ? -9.07 4.051 4.332 1 95.5 43 LEU B O 1
ATOM 847 N N . PHE B 1 44 ? -8.156 3.465 2.459 1 96.81 44 PHE B N 1
ATOM 848 C CA . PHE B 1 44 ? -6.82 3.418 3.047 1 96.81 44 PHE B CA 1
ATOM 849 C C . PHE B 1 44 ? -6.434 4.777 3.615 1 96.81 44 PHE B C 1
ATOM 851 O O . PHE B 1 44 ? -5.938 4.867 4.742 1 96.81 44 PHE B O 1
ATOM 858 N N . PHE B 1 45 ? -6.617 5.777 2.848 1 96.62 45 PHE B N 1
ATOM 859 C CA . PHE B 1 45 ? -6.23 7.129 3.238 1 96.62 45 PHE B CA 1
ATOM 860 C C . PHE B 1 45 ? -6.984 7.566 4.488 1 96.62 45 PHE B C 1
ATOM 862 O O . PHE B 1 45 ? -6.402 8.18 5.387 1 96.62 45 PHE B O 1
ATOM 869 N N . GLN B 1 46 ? -8.219 7.234 4.508 1 94.94 46 GLN B N 1
ATOM 870 C CA . GLN B 1 46 ? -9.016 7.574 5.68 1 94.94 46 GLN B CA 1
ATOM 871 C C . GLN B 1 46 ? -8.492 6.875 6.93 1 94.94 46 GLN B C 1
ATOM 873 O O . GLN B 1 46 ? -8.43 7.477 8.008 1 94.94 46 GLN B O 1
ATOM 878 N N . ASN B 1 47 ? -8.141 5.629 6.789 1 95.69 47 ASN B N 1
ATOM 879 C CA . ASN B 1 47 ? -7.555 4.91 7.918 1 95.69 47 ASN B CA 1
ATOM 880 C C . ASN B 1 47 ? -6.203 5.496 8.312 1 95.69 47 ASN B C 1
ATOM 882 O O . ASN B 1 47 ? -5.875 5.562 9.5 1 95.69 47 ASN B O 1
ATOM 886 N N . PHE B 1 48 ? -5.512 5.879 7.352 1 96.81 48 PHE B N 1
ATOM 887 C CA . PHE B 1 48 ? -4.223 6.52 7.574 1 96.81 48 PHE B CA 1
ATOM 888 C C . PHE B 1 48 ? -4.387 7.797 8.391 1 96.81 48 PHE B C 1
ATOM 890 O O . PHE B 1 48 ? -3.609 8.055 9.312 1 96.81 48 PHE B O 1
ATOM 897 N N . LEU B 1 49 ? -5.352 8.594 8.109 1 94.25 49 LEU B N 1
ATOM 898 C CA . LEU B 1 49 ? -5.566 9.875 8.773 1 94.25 49 LEU B CA 1
ATOM 899 C C . LEU B 1 49 ? -6.016 9.68 10.211 1 94.25 49 LEU B C 1
ATOM 901 O O . LEU B 1 49 ? -6.051 10.633 10.992 1 94.25 49 LEU B O 1
ATOM 905 N N . GLN B 1 50 ? -6.285 8.414 10.57 1 94.06 50 GLN B N 1
ATOM 906 C CA . GLN B 1 50 ? -6.668 8.133 11.953 1 94.06 50 GLN B CA 1
ATOM 907 C C . GLN B 1 50 ? -5.445 7.777 12.797 1 94.06 50 GLN B C 1
ATOM 909 O O . GLN B 1 50 ? -5.547 7.652 14.023 1 94.06 50 GLN B O 1
ATOM 914 N N . GLN B 1 51 ? -4.406 7.691 12.18 1 94.38 51 GLN B N 1
ATOM 915 C CA . GLN B 1 51 ? -3.176 7.395 12.906 1 94.38 51 GLN B CA 1
ATOM 916 C C . GLN B 1 51 ? -2.576 8.656 13.516 1 94.38 51 GLN B C 1
ATOM 918 O O . GLN B 1 51 ? -2.787 9.758 13 1 94.38 51 GLN B O 1
ATOM 923 N N . PRO B 1 52 ? -1.839 8.539 14.617 1 90.5 52 PRO B N 1
ATOM 924 C CA . PRO B 1 52 ? -1.23 9.711 15.242 1 90.5 52 PRO B CA 1
ATOM 925 C C . PRO B 1 52 ? -0.317 10.484 14.297 1 90.5 52 PRO B C 1
ATOM 927 O O . PRO B 1 52 ? 0.463 9.875 13.555 1 90.5 52 PRO B O 1
ATOM 930 N N . GLY B 1 53 ? -0.476 11.781 14.234 1 90.44 53 GLY B N 1
ATOM 931 C CA . GLY B 1 53 ? 0.434 12.641 13.492 1 90.44 53 GLY B CA 1
ATOM 932 C C . GLY B 1 53 ? 0.142 12.68 12 1 90.44 53 GLY B C 1
ATOM 933 O O . GLY B 1 53 ? 0.975 13.133 11.211 1 90.44 53 GLY B O 1
ATOM 934 N N . THR B 1 54 ? -1.074 12.219 11.688 1 93.25 54 THR B N 1
ATOM 935 C CA . THR B 1 54 ? -1.339 12.141 10.25 1 93.25 54 THR B CA 1
ATOM 936 C C . THR B 1 54 ? -2.617 12.898 9.898 1 93.25 54 THR B C 1
ATOM 938 O O . THR B 1 54 ? -3.154 12.734 8.797 1 93.25 54 THR B O 1
ATOM 941 N N . SER B 1 55 ? -3.109 13.68 10.836 1 89.94 55 SER B N 1
ATOM 942 C CA . SE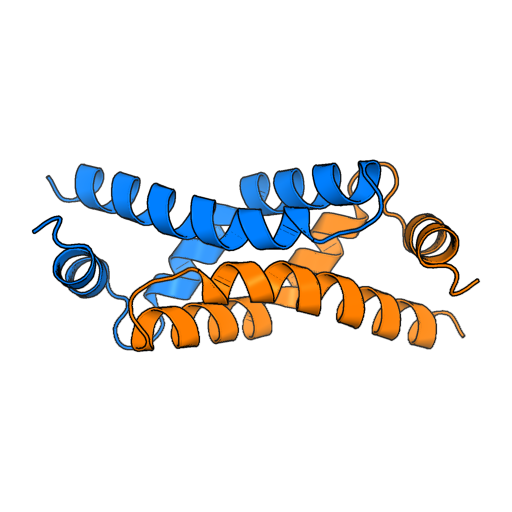R B 1 55 ? -4.312 14.438 10.508 1 89.94 55 SER B CA 1
ATOM 943 C C . SER B 1 55 ? -4.113 15.273 9.25 1 89.94 55 SER B C 1
ATOM 945 O O . SER B 1 55 ? -2.979 15.516 8.828 1 89.94 55 SER B O 1
ATOM 947 N N . VAL B 1 56 ? -5.238 15.656 8.672 1 87.06 56 VAL B N 1
ATOM 948 C CA . VAL B 1 56 ? -5.18 16.484 7.469 1 87.06 56 VAL B CA 1
ATOM 949 C C . VAL B 1 56 ? -4.273 17.688 7.715 1 87.06 56 VAL B C 1
ATOM 951 O O . VAL B 1 56 ? -3.482 18.062 6.848 1 87.06 56 VAL B O 1
ATOM 954 N N . GLU B 1 57 ? -4.371 18.234 8.875 1 88.06 57 GLU B N 1
ATOM 955 C CA . GLU B 1 57 ? -3.566 19.406 9.211 1 88.06 57 GLU B CA 1
ATOM 956 C C . GLU B 1 57 ? -2.096 19.031 9.383 1 88.06 57 GLU B C 1
ATOM 958 O O . GLU B 1 57 ? -1.208 19.734 8.906 1 88.06 57 GLU B O 1
ATOM 963 N N . ASP B 1 58 ? -1.864 17.969 10.133 1 89.19 58 ASP B N 1
ATOM 964 C CA . ASP B 1 58 ? -0.491 17.516 10.336 1 89.19 58 ASP B CA 1
ATOM 965 C C . ASP B 1 58 ? 0.173 17.156 9 1 89.19 58 ASP B C 1
ATOM 967 O O . ASP B 1 58 ? 1.31 17.562 8.75 1 89.19 58 ASP B O 1
ATOM 971 N N . PHE B 1 59 ? -0.538 16.422 8.242 1 88.81 59 PHE B N 1
ATOM 972 C CA . PHE B 1 59 ? -0.023 16 6.941 1 88.81 59 PHE B CA 1
ATOM 973 C C . PHE B 1 59 ? 0.263 17.203 6.055 1 88.81 59 PHE B C 1
ATOM 975 O O . PHE B 1 59 ? 1.277 17.234 5.355 1 88.81 59 PHE B O 1
ATOM 982 N N . CYS B 1 60 ? -0.578 18.125 6.141 1 86.69 60 CYS B N 1
ATOM 983 C CA . CYS B 1 60 ? -0.423 19.359 5.379 1 86.69 60 CYS B CA 1
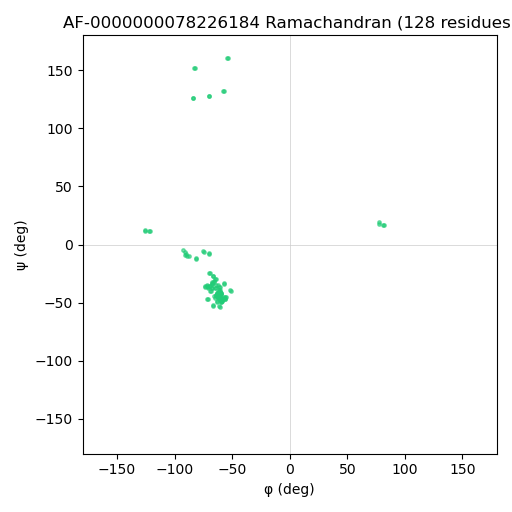ATOM 984 C C . CYS B 1 60 ? 0.855 20.094 5.773 1 86.69 60 CYS B C 1
ATOM 986 O O . CYS B 1 60 ? 1.621 20.516 4.91 1 86.69 60 CYS B O 1
ATOM 988 N N . LYS B 1 61 ? 1.106 20.359 6.965 1 86.69 61 LYS B N 1
ATOM 989 C CA . LYS B 1 61 ? 2.307 21.016 7.469 1 86.69 61 LYS B CA 1
ATOM 990 C C . LYS B 1 61 ? 3.566 20.266 7.047 1 86.69 61 LYS B C 1
ATOM 992 O O . LYS B 1 61 ? 4.531 20.875 6.582 1 86.69 61 LYS B O 1
ATOM 997 N N . ASP B 1 62 ? 3.537 19 7.176 1 85.5 62 ASP B N 1
ATOM 998 C CA . ASP B 1 62 ? 4.711 18.188 6.898 1 85.5 62 ASP B CA 1
ATOM 999 C C . ASP B 1 62 ? 5.059 18.203 5.414 1 85.5 62 ASP B C 1
ATOM 1001 O O . ASP B 1 62 ? 6.23 18.094 5.043 1 85.5 62 ASP B O 1
ATOM 1005 N N . MET B 1 63 ? 4.074 18.266 4.559 1 81.19 63 MET B N 1
ATOM 1006 C CA . MET B 1 63 ? 4.289 18.266 3.113 1 81.19 63 MET B CA 1
ATOM 1007 C C . MET B 1 63 ? 4.668 19.672 2.621 1 81.19 63 MET B C 1
ATOM 1009 O O . MET B 1 63 ? 5.133 19.828 1.492 1 81.19 63 MET B O 1
ATOM 1013 N N . GLY B 1 64 ? 4.496 20.594 3.455 1 77.69 64 GLY B N 1
ATOM 1014 C CA . GLY B 1 64 ? 4.801 21.969 3.074 1 77.69 64 GLY B CA 1
ATOM 1015 C C . GLY B 1 64 ? 3.725 22.594 2.209 1 77.69 64 GLY B C 1
ATOM 1016 O O . GLY B 1 64 ? 4.02 23.438 1.361 1 77.69 64 GLY B O 1
ATOM 1017 N N . TYR B 1 65 ? 2.58 22.062 2.219 1 74.88 65 TYR B N 1
ATOM 1018 C CA . TYR B 1 65 ? 1.511 22.594 1.383 1 74.88 65 TYR B CA 1
ATOM 1019 C C . TYR B 1 65 ? 0.734 23.672 2.115 1 74.88 65 TYR B C 1
ATOM 1021 O O . TYR B 1 65 ? -0.165 24.297 1.545 1 74.88 65 TYR B O 1
ATOM 1029 N N . CYS B 1 66 ? 1.031 23.781 3.418 1 76.12 66 CYS B N 1
ATOM 1030 C CA . CYS B 1 66 ? 0.443 24.875 4.191 1 76.12 66 CYS B CA 1
ATOM 1031 C C . CYS B 1 66 ? 1.454 25.453 5.168 1 76.12 66 CYS B C 1
ATOM 1033 O O . CYS B 1 66 ? 2.469 24.828 5.469 1 76.12 66 CYS B O 1
#

Nearest PDB structures (foldseek):
  1tmx-assembly1_B  TM=5.546E-01  e=4.096E+00  Pimelobacter simplex
  5hh3-assembly1_C  TM=3.869E-01  e=9.806E+00  Actinoplanes teichomyceticus
  1tmx-assembly1_B  TM=5.543E-01  e=4.096E+00  Pimelobacter simplex
  5hh3-assembly1_C  TM=3.876E-01  e=9.806E+00  Actinoplanes teichomyceticus